Protein AF-U6EAJ7-F1 (afdb_monomer)

Foldseek 3Di:
DWDADPPPRDIHRLPDQADPPPRHGDDNPPPPVPPVVVVPVVPPDDPDDDDDDPDDD

Nearest PDB structures (foldseek):
  3gj3-assembly1_B  TM=9.189E-01  e=2.574E-01  Rattus norvegicus
  3gj8-assembly1_B  TM=8.888E-01  e=3.190E-01  Rattus norvegicus
  7mnt-assembly1_B  TM=9.196E-01  e=6.069E-01  Homo sapiens
  7r7j-assembly1_A  TM=6.795E-01  e=5.651E-01  Escherichia coli K-12
  8alz-assembly1_A  TM=4.336E-01  e=5.179E+00  Homo sapiens

Mean predicted aligned error: 14.4 Å

Radius of gyration: 20.2 Å; Cα contacts (8 Å, |Δi|>4): 41; chains: 1; bounding box: 39×34×44 Å

Solvent-accessible surface area (backbone atoms only — not comparable to full-atom values): 4104 Å² total; per-residue (Å²): 118,71,39,68,36,92,87,77,64,50,80,37,54,58,88,43,61,46,34,92,85,82,63,48,78,40,86,72,94,67,88,66,67,65,68,61,62,65,68,57,76,80,77,79,76,75,99,73,83,84,88,78,89,78,79,83,128

Sequence (57 aa):
MTKMCPKCQTINKDSDAFCSNCGSELPKNFSEKGFIKWWNEQTSGSKAAIGKLVFVV

Structure (mmCIF, N/CA/C/O backbone):
data_AF-U6EAJ7-F1
#
_entry.id   AF-U6EAJ7-F1
#
loop_
_atom_site.group_PDB
_atom_site.id
_atom_site.type_symbol
_atom_site.label_atom_id
_atom_site.label_alt_id
_atom_site.label_comp_id
_atom_site.label_asym_id
_atom_site.label_entity_id
_atom_site.label_seq_id
_atom_site.pdbx_PDB_ins_code
_atom_site.Cartn_x
_atom_site.Cartn_y
_atom_site.Cartn_z
_atom_site.occupancy
_atom_site.B_iso_or_equiv
_atom_site.auth_seq_id
_atom_site.auth_comp_id
_atom_site.auth_asym_id
_atom_site.auth_atom_id
_atom_site.pdbx_PDB_model_num
ATOM 1 N N . MET A 1 1 ? 7.750 8.895 -5.042 1.00 70.75 1 MET A N 1
ATOM 2 C CA . MET A 1 1 ? 7.041 7.988 -4.116 1.00 70.75 1 MET A CA 1
ATOM 3 C C . MET A 1 1 ? 6.827 6.665 -4.840 1.00 70.75 1 MET A C 1
ATOM 5 O O . MET A 1 1 ? 6.188 6.657 -5.889 1.00 70.75 1 MET A O 1
ATOM 9 N N . THR A 1 2 ? 7.442 5.587 -4.365 1.00 86.75 2 THR A N 1
ATOM 10 C CA . THR A 1 2 ? 7.325 4.230 -4.925 1.00 86.75 2 THR A CA 1
ATOM 11 C C . THR A 1 2 ? 6.810 3.289 -3.840 1.00 86.75 2 THR A C 1
ATOM 13 O O . THR A 1 2 ? 7.070 3.513 -2.659 1.00 86.75 2 THR A O 1
ATOM 16 N N . LYS A 1 3 ? 6.071 2.250 -4.234 1.00 88.56 3 LYS A N 1
ATOM 17 C CA . LYS A 1 3 ? 5.507 1.244 -3.327 1.00 88.56 3 LYS A CA 1
ATOM 18 C C . LYS A 1 3 ? 5.840 -0.161 -3.804 1.00 88.56 3 LYS A C 1
ATOM 20 O O . LYS A 1 3 ? 5.902 -0.435 -5.002 1.00 88.56 3 LYS A O 1
ATOM 25 N N . MET A 1 4 ? 6.061 -1.056 -2.855 1.00 91.88 4 MET A N 1
ATOM 26 C CA . MET A 1 4 ? 6.411 -2.444 -3.128 1.00 91.88 4 MET A CA 1
ATOM 27 C C . MET A 1 4 ? 5.145 -3.290 -3.240 1.00 91.88 4 MET A C 1
ATOM 29 O O . MET A 1 4 ? 4.240 -3.191 -2.412 1.00 91.88 4 MET A O 1
ATOM 33 N N . CYS A 1 5 ? 5.069 -4.126 -4.271 1.00 94.00 5 CYS A N 1
ATOM 34 C CA . CYS A 1 5 ? 3.972 -5.068 -4.421 1.00 94.00 5 CYS A CA 1
ATOM 35 C C . CYS A 1 5 ? 4.059 -6.156 -3.331 1.00 94.00 5 CYS A C 1
ATOM 37 O O . CYS A 1 5 ? 5.069 -6.855 -3.269 1.00 94.00 5 CYS A O 1
ATOM 39 N N . PRO A 1 6 ? 3.002 -6.394 -2.533 1.00 89.69 6 PRO A N 1
ATOM 40 C CA . PRO A 1 6 ? 3.021 -7.426 -1.493 1.00 89.69 6 PRO A CA 1
ATOM 41 C C . PRO A 1 6 ? 2.973 -8.860 -2.050 1.00 89.69 6 PRO A C 1
ATOM 43 O O . PRO A 1 6 ? 3.229 -9.809 -1.319 1.00 89.69 6 PRO A O 1
ATOM 46 N N . LYS A 1 7 ? 2.625 -9.042 -3.333 1.00 93.44 7 LYS A N 1
ATOM 47 C CA . LYS A 1 7 ? 2.527 -10.362 -3.980 1.00 93.44 7 LYS A CA 1
ATOM 48 C C . LYS A 1 7 ? 3.841 -10.818 -4.604 1.00 93.44 7 LYS A C 1
ATOM 50 O O . LYS A 1 7 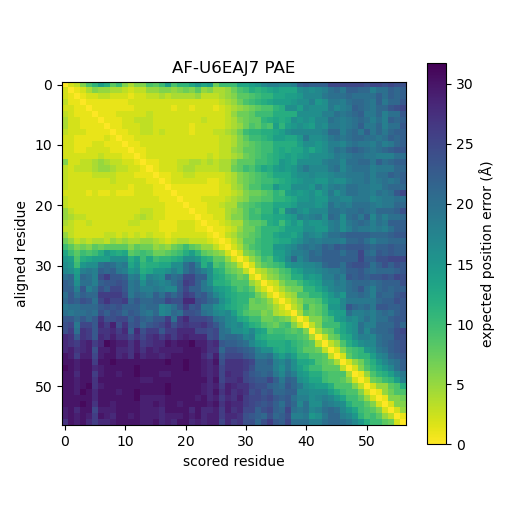? 4.229 -11.965 -4.437 1.00 93.44 7 LYS A O 1
ATOM 55 N N . CYS A 1 8 ? 4.487 -9.936 -5.365 1.00 95.44 8 CYS A N 1
ATOM 56 C CA . CYS A 1 8 ? 5.663 -10.279 -6.170 1.00 95.44 8 CYS A CA 1
ATOM 57 C C . CYS A 1 8 ? 6.888 -9.413 -5.870 1.00 95.44 8 CYS A C 1
ATOM 59 O O . CYS A 1 8 ? 7.910 -9.571 -6.526 1.00 95.44 8 CYS A O 1
ATOM 61 N N . GLN A 1 9 ? 6.795 -8.497 -4.899 1.00 94.19 9 GLN A N 1
ATOM 62 C CA . GLN A 1 9 ? 7.912 -7.673 -4.429 1.00 94.19 9 GLN A CA 1
ATOM 63 C C . GLN A 1 9 ? 8.464 -6.671 -5.461 1.00 94.19 9 GLN A C 1
ATOM 65 O O . GLN A 1 9 ? 9.424 -5.960 -5.184 1.00 94.19 9 GLN A O 1
ATOM 70 N N . THR A 1 10 ? 7.816 -6.525 -6.620 1.00 95.62 10 THR A N 1
ATOM 71 C CA . THR A 1 10 ? 8.156 -5.497 -7.610 1.00 95.62 10 THR A CA 1
ATOM 72 C C . THR A 1 10 ? 7.893 -4.092 -7.072 1.00 95.62 10 THR A C 1
ATOM 74 O O . THR A 1 10 ? 6.844 -3.820 -6.480 1.00 95.62 10 THR A O 1
ATOM 77 N N . ILE A 1 11 ? 8.826 -3.180 -7.333 1.00 94.38 11 ILE A N 1
ATOM 78 C CA . ILE A 1 11 ? 8.688 -1.754 -7.035 1.00 94.38 11 ILE A CA 1
ATOM 79 C C . ILE A 1 11 ? 7.810 -1.111 -8.116 1.00 94.38 11 ILE A C 1
ATOM 81 O O . ILE A 1 11 ? 8.170 -1.112 -9.290 1.00 94.38 11 ILE A O 1
ATOM 85 N N . ASN A 1 12 ? 6.662 -0.561 -7.723 1.00 93.12 12 ASN A N 1
ATOM 86 C CA . ASN A 1 12 ? 5.736 0.160 -8.601 1.00 93.12 12 ASN A CA 1
ATOM 87 C C . ASN A 1 12 ? 5.636 1.631 -8.170 1.00 93.12 12 ASN A C 1
ATOM 89 O O . ASN A 1 12 ? 6.063 2.004 -7.068 1.00 93.12 12 ASN A O 1
ATOM 93 N N . LYS A 1 13 ? 5.078 2.494 -9.022 1.00 91.19 13 LYS A N 1
ATOM 94 C CA . LYS A 1 13 ? 4.857 3.902 -8.669 1.00 91.19 13 LYS A CA 1
ATOM 95 C C . LYS A 1 13 ? 3.682 3.993 -7.700 1.00 91.19 13 LYS A C 1
ATOM 97 O O . LYS A 1 13 ? 2.769 3.172 -7.741 1.00 91.19 13 LYS A O 1
ATOM 102 N N . ASP A 1 14 ? 3.677 4.997 -6.826 1.00 85.56 14 ASP A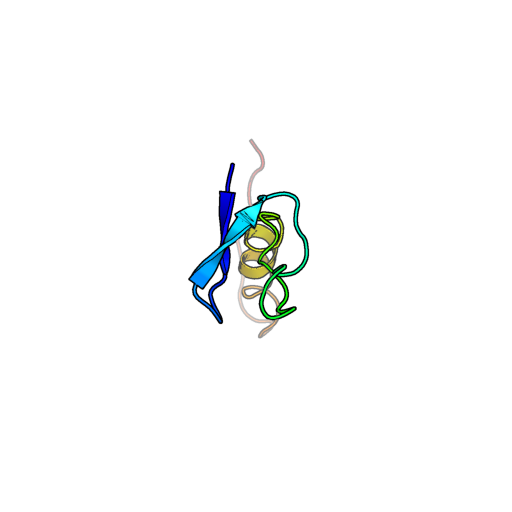 N 1
ATOM 103 C CA . ASP A 1 14 ? 2.572 5.156 -5.869 1.00 85.56 14 ASP A CA 1
ATOM 104 C C . ASP A 1 14 ? 1.217 5.390 -6.568 1.00 85.56 14 ASP A C 1
ATOM 106 O O . ASP A 1 14 ? 0.187 4.881 -6.121 1.00 85.56 14 ASP A O 1
ATOM 110 N N . SER A 1 15 ? 1.256 6.050 -7.732 1.00 87.25 15 SER A N 1
ATOM 111 C CA . SER A 1 15 ? 0.111 6.296 -8.613 1.00 87.25 15 SER A CA 1
ATOM 112 C C . SER A 1 15 ? -0.447 5.041 -9.295 1.00 87.25 15 SER A C 1
ATOM 114 O O . SER A 1 15 ? -1.570 5.084 -9.794 1.00 87.25 15 SER A O 1
ATOM 116 N N . ASP A 1 16 ? 0.302 3.933 -9.337 1.00 90.44 16 ASP A N 1
ATOM 117 C CA . ASP A 1 16 ? -0.155 2.713 -10.004 1.00 90.44 16 ASP A CA 1
ATOM 118 C C . ASP A 1 16 ? -1.245 2.031 -9.162 1.00 90.44 16 ASP A C 1
ATOM 120 O O . ASP A 1 16 ? -1.083 1.779 -7.961 1.00 90.44 16 ASP A O 1
ATOM 124 N N . ALA A 1 17 ? -2.380 1.719 -9.793 1.00 91.25 17 ALA A N 1
ATOM 125 C CA . ALA A 1 17 ? -3.469 0.979 -9.154 1.00 91.25 17 ALA A CA 1
ATOM 126 C C . ALA A 1 17 ? -3.201 -0.536 -9.108 1.00 91.25 17 ALA A C 1
ATOM 128 O O . ALA A 1 17 ? -3.695 -1.219 -8.213 1.00 91.25 17 ALA A O 1
ATOM 129 N N . PHE A 1 18 ? -2.391 -1.044 -10.039 1.00 94.19 18 PHE A N 1
ATOM 130 C CA . PHE A 1 18 ? -2.064 -2.459 -10.196 1.00 94.19 18 PHE A CA 1
ATOM 131 C C . PHE A 1 18 ? -0.560 -2.633 -10.383 1.00 94.19 18 PHE A C 1
ATOM 133 O O . PHE A 1 18 ? 0.127 -1.732 -10.859 1.00 94.19 18 PHE A O 1
ATOM 140 N N . CYS A 1 19 ? -0.038 -3.794 -10.006 1.00 95.38 19 CYS A N 1
ATOM 141 C CA . CYS A 1 19 ? 1.364 -4.114 -10.202 1.00 95.38 19 CYS A CA 1
ATOM 142 C C . CYS A 1 19 ? 1.667 -4.379 -11.679 1.00 95.38 19 CYS A C 1
ATOM 144 O O . CYS A 1 19 ? 1.066 -5.266 -12.281 1.00 95.38 19 CYS A O 1
ATOM 146 N N . SER A 1 20 ? 2.678 -3.701 -12.220 1.00 94.62 20 SER A N 1
ATOM 147 C CA . SER A 1 20 ? 3.113 -3.847 -13.615 1.00 94.62 20 SER A CA 1
ATOM 148 C C . SER A 1 20 ? 3.751 -5.202 -13.940 1.00 94.62 20 SER A C 1
ATOM 150 O O . SER A 1 20 ? 3.945 -5.514 -15.107 1.00 94.62 20 SER A O 1
ATOM 152 N N . ASN A 1 21 ? 4.095 -6.001 -12.925 1.00 95.88 21 ASN A N 1
ATOM 153 C CA . ASN A 1 21 ? 4.722 -7.313 -13.098 1.00 95.88 21 ASN A CA 1
ATOM 154 C C . ASN A 1 21 ? 3.728 -8.472 -12.945 1.00 95.88 21 ASN A C 1
ATOM 156 O O . ASN A 1 21 ? 3.699 -9.368 -13.777 1.00 95.88 21 ASN A O 1
ATOM 160 N N . CYS A 1 22 ? 2.906 -8.469 -11.889 1.00 95.81 22 CYS A N 1
ATOM 161 C CA . CYS A 1 22 ? 1.989 -9.581 -11.603 1.00 95.81 22 CYS A CA 1
ATOM 162 C C . CYS A 1 22 ? 0.499 -9.240 -11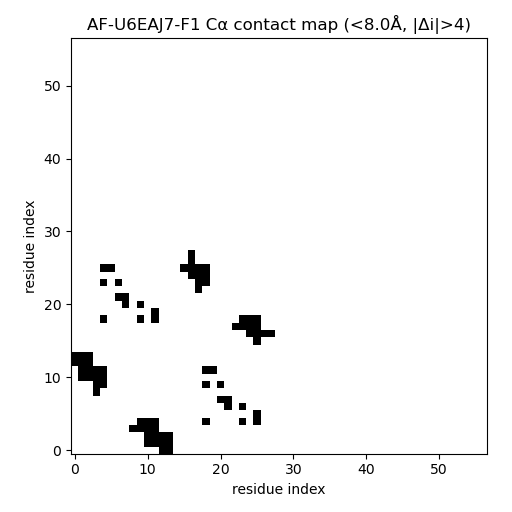.752 1.00 95.81 22 CYS A C 1
ATOM 164 O O . CYS A 1 22 ? -0.338 -10.117 -11.558 1.00 95.81 22 CYS A O 1
ATOM 166 N N . GLY A 1 23 ? 0.147 -7.979 -12.024 1.00 94.56 23 GLY A N 1
ATOM 167 C CA . GLY A 1 23 ? -1.241 -7.533 -12.183 1.00 94.56 23 GLY A CA 1
ATOM 168 C C . GLY A 1 23 ? -2.047 -7.406 -10.885 1.00 94.56 23 GLY A C 1
ATOM 169 O O . GLY A 1 23 ? -3.216 -7.039 -10.935 1.00 94.56 23 GLY A O 1
ATOM 170 N N . SER A 1 24 ? -1.462 -7.678 -9.712 1.00 93.62 24 SER A N 1
ATOM 171 C CA . SER A 1 24 ? -2.189 -7.568 -8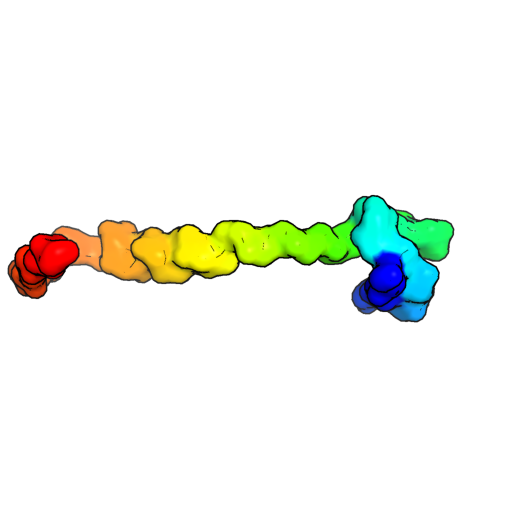.440 1.00 93.62 24 SER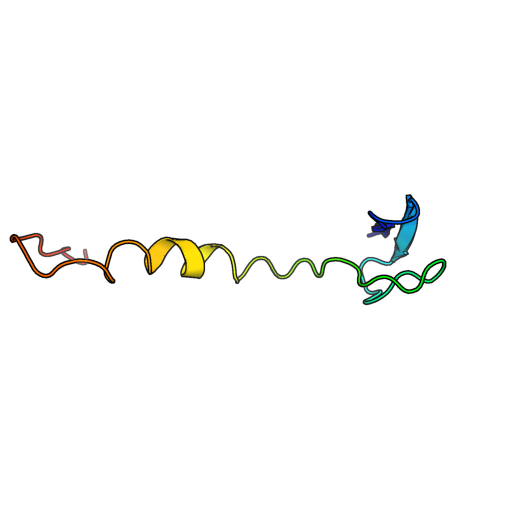 A CA 1
ATOM 172 C C . SER A 1 24 ? -2.532 -6.118 -8.100 1.00 93.62 24 SER A C 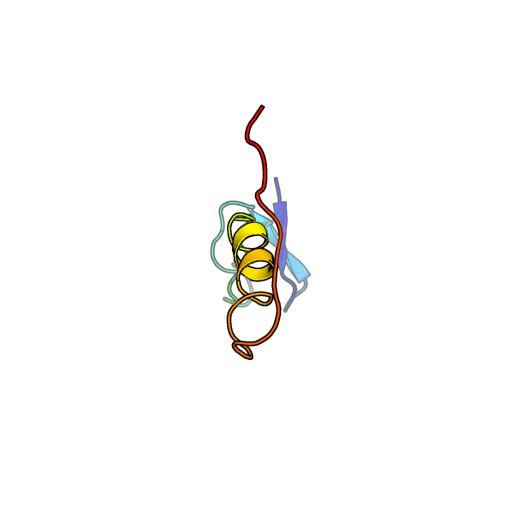1
ATOM 174 O O . SER A 1 24 ? -1.686 -5.238 -8.268 1.00 93.62 24 SER A O 1
ATOM 176 N N . GLU A 1 25 ? -3.700 -5.883 -7.510 1.00 92.38 25 GLU A N 1
ATOM 177 C CA . GLU A 1 25 ? -4.079 -4.578 -6.960 1.00 92.38 25 GLU A CA 1
ATOM 178 C C . GLU A 1 25 ? -3.065 -4.084 -5.922 1.00 92.38 25 GLU A C 1
ATOM 180 O O . GLU A 1 25 ? -2.646 -4.822 -5.024 1.00 92.38 25 GLU A O 1
ATOM 185 N N . LEU A 1 26 ? -2.653 -2.825 -6.055 1.00 91.25 26 LEU A N 1
ATOM 186 C CA . LEU A 1 26 ? -1.768 -2.171 -5.103 1.00 91.25 26 LEU A CA 1
ATOM 187 C C . LEU A 1 26 ? -2.604 -1.362 -4.103 1.00 91.25 26 LEU A C 1
ATOM 189 O O . LEU A 1 26 ? -3.540 -0.669 -4.515 1.00 91.25 26 LEU A O 1
ATOM 193 N N . PRO A 1 27 ? -2.262 -1.386 -2.801 1.00 81.25 27 PRO A N 1
ATOM 194 C CA . PRO A 1 27 ? -2.981 -0.603 -1.808 1.00 81.25 27 PRO A CA 1
ATOM 195 C C . PRO A 1 27 ? -2.942 0.881 -2.193 1.00 81.25 27 PRO A C 1
ATOM 197 O O . PRO A 1 27 ? -1.893 1.437 -2.541 1.00 81.25 27 PRO A O 1
ATOM 200 N N . LYS A 1 28 ? -4.120 1.508 -2.188 1.00 76.50 28 LYS A N 1
ATOM 201 C CA . LYS A 1 28 ? -4.277 2.955 -2.335 1.00 76.50 28 LYS A CA 1
ATOM 202 C C . LYS A 1 28 ? -4.174 3.543 -0.936 1.00 76.50 28 LYS A C 1
ATOM 204 O O . LYS A 1 28 ? -4.916 3.118 -0.052 1.00 76.50 28 LYS A O 1
ATOM 209 N N . ASN A 1 29 ? -3.283 4.510 -0.738 1.00 66.50 29 ASN A N 1
ATOM 210 C CA . ASN A 1 29 ? -3.101 5.223 0.528 1.00 66.50 29 ASN A CA 1
ATOM 211 C C . ASN A 1 29 ? -4.287 6.163 0.834 1.00 66.50 29 ASN A C 1
ATOM 213 O O . ASN A 1 29 ? -4.096 7.334 1.133 1.00 66.50 29 ASN A O 1
ATOM 217 N N . PHE A 1 30 ? -5.526 5.679 0.740 1.00 57.03 30 PHE A N 1
ATOM 218 C CA . PHE A 1 30 ? -6.709 6.405 1.192 1.00 57.03 30 PHE A CA 1
ATOM 219 C C . PHE A 1 30 ? -7.108 5.886 2.570 1.00 57.03 30 PHE A C 1
ATOM 221 O O . PHE A 1 30 ? -8.064 5.125 2.751 1.00 57.03 30 PHE A O 1
ATOM 228 N N . SER A 1 31 ? -6.322 6.305 3.559 1.00 58.66 31 SER A N 1
ATOM 229 C CA . SER A 1 31 ? -6.629 6.138 4.977 1.00 58.66 31 SER A CA 1
ATOM 230 C C . SER A 1 31 ? -7.694 7.151 5.420 1.00 58.66 31 SER A C 1
ATOM 232 O O . SER A 1 31 ? -7.459 7.970 6.299 1.00 58.66 31 SER A O 1
ATOM 234 N N . GLU A 1 32 ? -8.883 7.078 4.825 1.00 59.22 32 GLU A N 1
ATOM 235 C CA . GLU A 1 32 ? -10.104 7.712 5.356 1.00 59.22 32 GLU A CA 1
ATOM 236 C C . GLU A 1 32 ? -11.090 6.665 5.900 1.00 59.22 32 GLU A C 1
ATOM 238 O O . GLU A 1 32 ? -11.938 6.959 6.738 1.00 59.22 32 GLU A O 1
ATOM 243 N N . LYS A 1 33 ? -10.947 5.392 5.501 1.00 55.75 33 LYS A N 1
ATOM 244 C CA . LYS A 1 33 ? -11.867 4.308 5.896 1.00 55.75 33 LYS A CA 1
ATOM 245 C C . LYS A 1 33 ? -11.549 3.650 7.247 1.00 55.75 33 LYS A C 1
ATOM 247 O O . LYS A 1 33 ? -12.315 2.803 7.697 1.00 55.75 33 LYS A O 1
ATOM 252 N N . GLY A 1 34 ? -10.448 4.026 7.900 1.00 55.50 34 GLY A N 1
ATOM 253 C CA . GLY A 1 34 ? -10.073 3.506 9.223 1.00 55.50 34 GLY A CA 1
ATOM 254 C C . GLY A 1 34 ? -10.773 4.218 10.385 1.00 55.50 34 GLY A C 1
ATOM 255 O O . GLY A 1 34 ? -11.137 3.576 11.364 1.00 55.50 34 GLY A O 1
ATOM 256 N N . PHE A 1 35 ? -11.023 5.525 10.257 1.00 58.56 35 PHE A N 1
ATOM 257 C CA . PHE A 1 35 ? -11.551 6.342 11.356 1.00 58.56 35 PHE A CA 1
ATOM 258 C C . PHE A 1 35 ? -13.048 6.097 11.610 1.00 58.56 35 PHE A C 1
ATOM 260 O O . PHE A 1 35 ? -13.482 5.977 12.752 1.00 58.56 35 PHE A O 1
ATOM 267 N N . ILE A 1 36 ? -13.838 5.924 10.545 1.00 58.81 36 ILE A N 1
ATOM 268 C CA . ILE A 1 36 ? -15.292 5.710 10.653 1.00 58.81 36 ILE A CA 1
ATOM 269 C C . ILE A 1 36 ? -15.632 4.252 11.016 1.00 58.81 36 ILE A C 1
ATOM 271 O O . ILE A 1 36 ? -16.661 3.995 11.644 1.00 58.81 36 ILE A O 1
ATOM 275 N N . LYS A 1 37 ? -14.758 3.287 10.682 1.00 57.56 37 LYS A N 1
ATOM 276 C CA . LYS A 1 37 ? -14.975 1.864 10.999 1.00 57.56 37 LYS A CA 1
ATOM 277 C C . LYS A 1 37 ? -14.898 1.581 12.507 1.00 57.56 37 LYS A C 1
ATOM 279 O O . LYS A 1 37 ? -15.598 0.699 12.980 1.00 57.56 37 LYS A O 1
ATOM 284 N N . TRP A 1 38 ? -14.120 2.354 13.267 1.00 55.84 38 TRP A N 1
ATOM 285 C CA . TRP A 1 38 ? -14.007 2.187 14.721 1.00 55.84 38 TRP A CA 1
ATOM 286 C C . TRP A 1 38 ? -15.140 2.871 15.515 1.00 55.84 38 TRP A C 1
ATOM 288 O O . TRP A 1 38 ? -15.498 2.407 16.593 1.00 55.84 38 TRP A O 1
ATOM 298 N N . TRP A 1 39 ? -15.774 3.923 14.980 1.00 59.22 39 TRP A N 1
ATOM 299 C CA . TRP A 1 39 ? -16.826 4.665 15.700 1.00 59.22 39 TRP A CA 1
ATOM 300 C C . TRP A 1 39 ? -18.226 4.029 15.650 1.00 59.22 39 TRP A C 1
ATOM 302 O O . TRP A 1 39 ? -19.099 4.415 16.421 1.00 59.22 39 TRP A O 1
ATOM 312 N N . ASN A 1 40 ? -18.455 3.045 14.774 1.00 62.72 40 ASN A N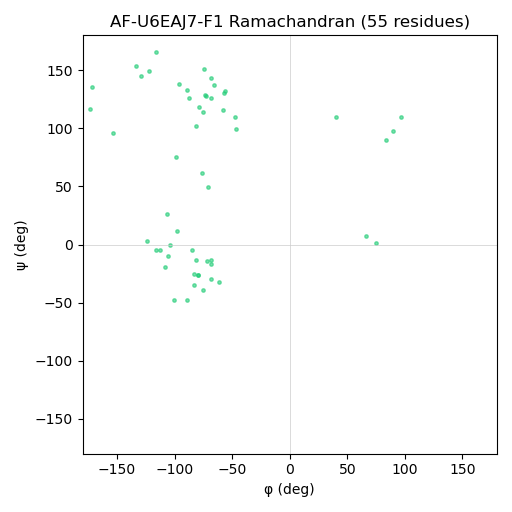 1
ATOM 313 C CA . ASN A 1 40 ? -19.781 2.435 14.587 1.00 62.72 40 ASN A CA 1
ATOM 314 C C . ASN A 1 40 ? -19.939 1.044 15.228 1.00 62.72 40 ASN A C 1
ATOM 316 O O . ASN A 1 40 ? -21.027 0.468 15.194 1.00 62.72 40 ASN A O 1
ATOM 320 N N . GLU A 1 41 ? -18.891 0.527 15.872 1.00 56.91 41 GLU A N 1
ATOM 321 C CA . GLU A 1 41 ? -18.907 -0.771 16.567 1.00 56.91 41 GLU A CA 1
ATOM 322 C C . GLU A 1 41 ? -19.145 -0.640 18.086 1.00 56.91 41 GLU A C 1
ATOM 324 O O . GLU A 1 41 ? -19.019 -1.610 18.824 1.00 56.91 41 GLU A O 1
ATOM 329 N N . GLN A 1 42 ? -19.538 0.549 18.567 1.00 55.47 42 GLN A N 1
ATOM 330 C CA . GLN A 1 42 ? -20.016 0.758 19.946 1.00 55.47 42 GLN A CA 1
ATOM 331 C C . GLN A 1 42 ? -21.542 0.953 20.060 1.00 55.47 42 GLN A C 1
ATOM 333 O O . GLN A 1 42 ? -22.069 0.922 21.166 1.00 55.47 42 GLN A O 1
ATOM 338 N N . THR A 1 43 ? -22.288 1.125 18.960 1.00 53.59 43 THR A N 1
ATOM 339 C CA . THR A 1 43 ? -23.728 1.478 19.010 1.00 53.59 43 THR A CA 1
ATOM 340 C C . THR A 1 43 ? -24.682 0.430 18.433 1.00 53.59 43 THR A C 1
ATOM 342 O O . THR A 1 43 ? -25.896 0.588 18.552 1.00 53.59 43 THR A O 1
ATOM 345 N N . SER A 1 44 ? -24.175 -0.664 17.857 1.00 57.22 44 SER A N 1
ATOM 346 C CA . SER A 1 44 ? -24.998 -1.641 17.119 1.00 57.22 44 SER A CA 1
ATOM 347 C C . SER A 1 44 ? -25.225 -2.967 17.854 1.00 57.22 44 SER A C 1
ATOM 349 O O . SER A 1 44 ? -25.473 -3.994 17.229 1.00 57.22 44 SER A O 1
ATOM 351 N N . GLY A 1 45 ? -25.164 -2.963 19.186 1.00 53.16 45 GLY A N 1
ATOM 352 C CA . GLY A 1 45 ? -25.414 -4.161 19.980 1.00 53.16 45 GLY A CA 1
ATOM 353 C C . GLY A 1 45 ? -25.921 -3.834 21.375 1.00 53.16 45 GLY A C 1
ATOM 354 O O . GLY A 1 45 ? -25.127 -3.662 22.288 1.00 53.16 45 GLY A O 1
ATOM 355 N N . SER A 1 46 ? -27.245 -3.862 21.536 1.00 44.28 46 SER A N 1
ATOM 356 C CA . SER A 1 46 ? -27.974 -3.885 22.817 1.00 44.28 46 SER A CA 1
ATOM 357 C C . SER A 1 46 ? -28.339 -2.521 23.413 1.00 44.28 46 SER A C 1
ATOM 359 O O . SER A 1 46 ? -27.596 -1.887 24.151 1.00 44.28 46 SER A O 1
ATOM 361 N N . LYS A 1 47 ? -29.591 -2.124 23.157 1.00 53.22 47 LYS A N 1
ATOM 362 C CA . LYS A 1 47 ? -30.394 -1.247 24.017 1.00 53.22 47 LYS A CA 1
ATOM 3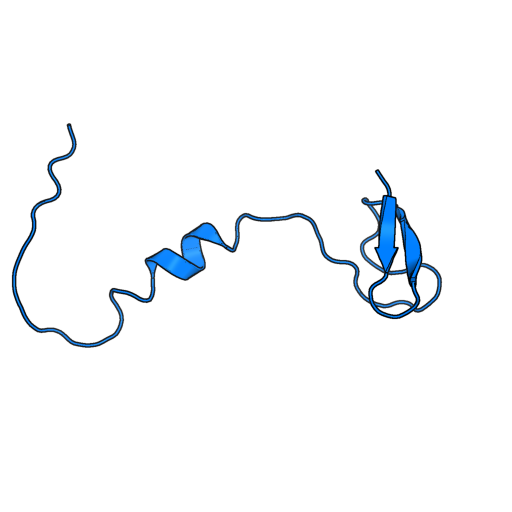63 C C . LYS A 1 47 ? -30.309 -1.720 25.479 1.00 53.22 47 LYS A C 1
ATOM 365 O O . LYS A 1 47 ? -31.048 -2.625 25.845 1.00 53.22 47 LYS A O 1
ATOM 370 N N . ALA A 1 48 ? -29.474 -1.105 26.309 1.00 52.44 48 ALA A N 1
ATOM 371 C CA . ALA A 1 48 ? -29.663 -1.031 27.758 1.00 52.44 48 ALA A CA 1
ATOM 372 C C . ALA A 1 48 ? -28.627 -0.081 28.377 1.00 52.44 48 ALA A C 1
ATOM 374 O O . ALA A 1 48 ? -27.443 -0.183 28.095 1.00 52.44 48 ALA A O 1
ATOM 375 N N . ALA A 1 49 ? -29.106 0.770 29.283 1.00 48.03 49 ALA A N 1
ATOM 376 C CA . ALA A 1 49 ? -28.350 1.522 30.282 1.00 48.03 49 ALA A CA 1
ATOM 377 C C . ALA A 1 49 ? -27.688 2.862 29.866 1.00 48.03 49 ALA A C 1
ATOM 379 O O . ALA A 1 49 ? -26.522 2.950 29.514 1.00 48.03 49 ALA A O 1
ATOM 380 N N . ILE A 1 50 ? -28.479 3.931 30.032 1.00 53.78 50 ILE A N 1
ATOM 381 C CA . ILE A 1 50 ? -28.134 5.197 30.713 1.00 53.78 50 ILE A CA 1
ATOM 382 C C . ILE A 1 50 ? -26.736 5.826 30.510 1.00 53.78 50 ILE A C 1
ATOM 384 O O . ILE A 1 50 ? -25.768 5.473 31.170 1.00 53.78 50 ILE A O 1
ATOM 388 N N . GLY A 1 51 ? -26.736 6.958 29.795 1.00 47.84 51 GLY A N 1
ATOM 389 C CA . GLY A 1 51 ? -26.050 8.176 30.237 1.00 47.84 51 GLY A CA 1
ATOM 390 C C . GLY A 1 51 ? -24.648 8.431 29.683 1.00 47.84 51 GLY A C 1
ATOM 391 O O . GLY A 1 51 ? -23.674 7.862 30.157 1.00 47.84 51 GLY A O 1
ATOM 392 N N . LYS A 1 52 ? -24.530 9.436 28.808 1.00 44.12 52 LYS A N 1
ATOM 393 C CA . LYS A 1 52 ? -23.821 10.688 29.132 1.00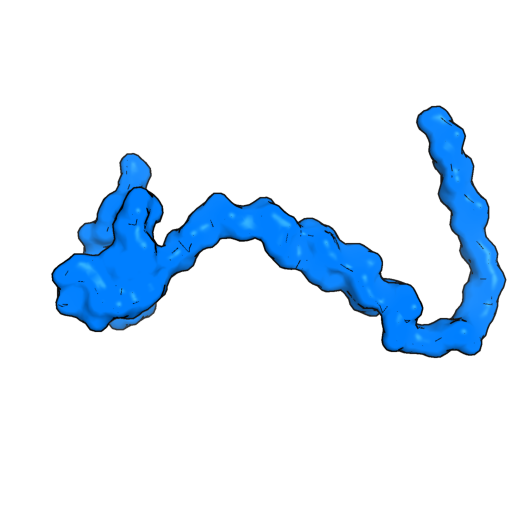 44.12 52 LYS A CA 1
ATOM 394 C C . LYS A 1 52 ? -23.989 11.707 28.005 1.00 44.12 52 LYS A C 1
ATOM 396 O O . LYS A 1 52 ? -23.551 11.501 26.880 1.00 44.12 52 LYS A O 1
ATOM 401 N N . LEU A 1 53 ? -24.638 12.814 28.362 1.00 56.94 53 LEU A N 1
ATOM 402 C CA . LEU A 1 53 ? -24.558 14.103 27.685 1.00 56.94 53 LEU A CA 1
ATOM 403 C C . LEU A 1 53 ? -23.084 14.442 27.424 1.00 56.94 53 LEU A C 1
ATOM 405 O O . LEU A 1 53 ? -22.345 14.733 28.365 1.00 56.94 53 LEU A O 1
ATOM 409 N N . VAL A 1 54 ? -22.657 14.403 26.163 1.00 51.47 54 VAL A N 1
ATOM 410 C CA . VAL A 1 54 ? -21.412 15.051 25.744 1.00 51.47 54 VAL A CA 1
ATOM 411 C C . VAL A 1 54 ? -21.746 16.522 25.537 1.00 51.47 54 VAL A C 1
ATOM 413 O O . VAL A 1 54 ? -22.378 16.901 24.555 1.00 51.47 54 VAL A O 1
ATOM 416 N N . PHE A 1 55 ? -21.374 17.329 26.528 1.00 56.12 55 PHE A N 1
ATOM 417 C CA . PHE A 1 55 ? -21.299 18.780 26.425 1.00 56.12 55 PHE A CA 1
ATOM 418 C C . PHE A 1 55 ? -20.329 19.128 25.290 1.00 56.12 55 PHE A C 1
ATOM 420 O O . PHE A 1 55 ? -19.145 18.807 25.367 1.00 56.12 55 PHE A O 1
ATOM 427 N N . VAL A 1 56 ? -20.839 19.762 24.237 1.00 54.94 56 VAL A N 1
ATOM 428 C CA . VAL A 1 56 ? -20.007 20.511 23.293 1.00 54.94 56 VAL A CA 1
ATOM 429 C C . VAL A 1 56 ? -19.637 21.813 24.004 1.00 54.94 56 VAL A C 1
ATOM 431 O O . VAL A 1 56 ? -20.530 22.582 24.358 1.00 54.94 56 VAL A O 1
ATOM 434 N N . VAL A 1 57 ? -18.344 21.985 24.293 1.00 51.28 57 VAL A N 1
ATOM 435 C CA . VAL A 1 57 ? -17.736 23.274 24.672 1.00 51.28 57 VAL A CA 1
ATOM 436 C C . VAL A 1 57 ? -17.634 24.148 23.432 1.00 51.28 57 VAL A C 1
ATOM 438 O O . VAL A 1 57 ? -17.274 23.589 22.371 1.00 51.28 57 VAL A O 1
#

Secondary structure (DSSP, 8-state):
-EEE-TTT--EEETT-SB-TTT-PBPPP--TTHHHHHHHTSSSSS------------

pLDDT: mean 72.55, std 18.61, range [44.12, 95.88]